Protein AF-A0A667XYR1-F1 (afdb_monomer)

InterPro domains:
  IPR001372 Dynein light chain, type 1/2 [PF01221] (11-86)
  IPR001372 Dynein light chain, type 1/2 [PTHR11886] (8-86)
  IPR001372 Dynein light chain, type 1/2 [SM01375] (1-86)
  IPR019763 Dynein light chain, type 1/2, conserved site [PS01239] (53-67)
  IPR037177 Dynein light chain superfamily [G3DSA:3.30.740.10] (7-87)
  IPR037177 Dynein light chain superfamily [SSF54648] (9-87)

Radius of gyration: 12.77 Å; Cα contacts (8 Å, |Δi|>4): 106; chains: 1; bounding box: 29×37×26 Å

Secondary structure (DSSP, 8-state):
----------S-HHHHHHHHHHHHHHHHH-SSHHHHHHHHHHHHHHHH-S-EEEEEESS------S--SSEEEEEETTEEEEEEE--

Structure (mmCIF, N/CA/C/O backbone):
data_AF-A0A667XYR1-F1
#
_entry.id   AF-A0A667XYR1-F1
#
loop_
_atom_site.group_PDB
_atom_site.id
_atom_site.type_symbol
_atom_site.label_atom_id
_atom_site.label_alt_id
_atom_site.label_comp_id
_atom_site.label_asym_id
_atom_site.label_entity_id
_atom_site.label_seq_id
_atom_site.pdbx_PDB_ins_code
_atom_site.Cartn_x
_atom_site.Cartn_y
_atom_site.Cartn_z
_atom_site.occupancy
_atom_site.B_iso_or_equiv
_atom_site.auth_seq_id
_atom_site.auth_comp_id
_atom_site.auth_asym_id
_atom_site.auth_atom_id
_atom_site.pdbx_PDB_model_num
ATOM 1 N N . MET A 1 1 ? -14.022 -26.475 -7.391 1.00 34.94 1 MET A N 1
ATOM 2 C CA . MET A 1 1 ? -12.749 -26.717 -6.683 1.00 34.94 1 MET A CA 1
ATOM 3 C C . MET A 1 1 ? -11.864 -25.526 -6.974 1.00 34.94 1 MET A C 1
ATOM 5 O O . MET A 1 1 ? -11.357 -25.416 -8.080 1.00 34.94 1 MET A O 1
ATOM 9 N N . LEU A 1 2 ? -11.833 -24.563 -6.054 1.00 39.72 2 LEU A N 1
ATOM 10 C CA . LEU A 1 2 ? -10.985 -23.383 -6.188 1.00 39.72 2 LEU A CA 1
ATOM 11 C C . LEU A 1 2 ? -9.553 -23.848 -5.920 1.00 39.72 2 LEU A C 1
ATOM 13 O O . LEU A 1 2 ?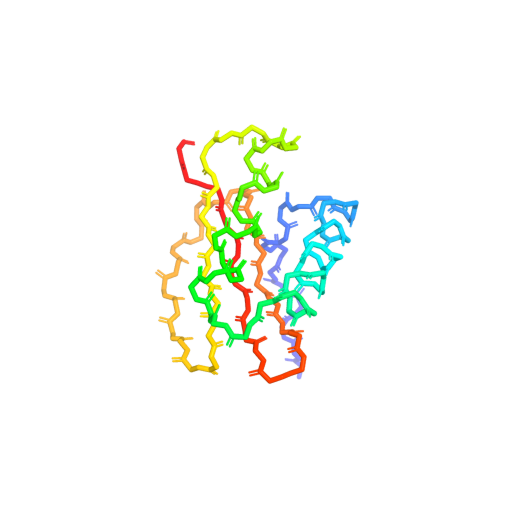 -9.295 -24.480 -4.899 1.00 39.72 2 LEU A O 1
ATOM 17 N N . THR A 1 3 ? -8.680 -23.654 -6.902 1.00 39.91 3 THR A N 1
ATOM 18 C CA . THR A 1 3 ? -7.284 -24.096 -6.897 1.00 39.91 3 THR A CA 1
ATOM 19 C C . THR A 1 3 ? -6.554 -23.493 -5.705 1.00 39.91 3 THR A C 1
ATOM 21 O O . THR A 1 3 ? -6.276 -22.296 -5.682 1.00 39.91 3 THR A O 1
ATOM 24 N N . ASN A 1 4 ? -6.254 -24.346 -4.733 1.00 45.00 4 ASN A N 1
ATOM 25 C CA . ASN A 1 4 ? -5.587 -24.037 -3.473 1.00 45.00 4 ASN A CA 1
ATOM 26 C C . ASN A 1 4 ? -4.048 -24.020 -3.623 1.00 45.00 4 ASN A C 1
ATOM 28 O O . ASN A 1 4 ? -3.331 -24.313 -2.675 1.00 45.00 4 ASN A O 1
ATOM 32 N N . ASP A 1 5 ? -3.527 -23.692 -4.810 1.00 43.62 5 ASP A N 1
ATOM 33 C CA . ASP A 1 5 ? -2.137 -23.979 -5.201 1.00 43.62 5 ASP A CA 1
ATOM 34 C C . ASP A 1 5 ? -1.391 -22.760 -5.747 1.00 43.62 5 ASP A C 1
ATOM 36 O O . ASP A 1 5 ? -0.766 -22.812 -6.804 1.00 43.62 5 ASP A O 1
ATOM 40 N N . ARG A 1 6 ? -1.416 -21.643 -5.017 1.00 48.41 6 ARG A N 1
ATOM 41 C CA . ARG A 1 6 ? -0.379 -20.618 -5.189 1.00 48.41 6 ARG A CA 1
ATOM 42 C C . ARG A 1 6 ? -0.057 -19.931 -3.861 1.00 48.41 6 ARG A C 1
ATOM 44 O O . ARG A 1 6 ? -0.735 -18.976 -3.485 1.00 48.41 6 ARG A O 1
ATOM 51 N N . PRO A 1 7 ? 0.977 -20.389 -3.133 1.00 50.12 7 PRO A N 1
ATOM 52 C CA . PRO A 1 7 ? 1.543 -19.645 -2.019 1.00 50.12 7 PRO A CA 1
ATOM 53 C C . PRO A 1 7 ? 2.433 -18.522 -2.576 1.00 50.12 7 PRO A C 1
ATOM 55 O O . PRO A 1 7 ? 3.623 -18.465 -2.293 1.00 50.12 7 PRO A O 1
ATOM 58 N N . ASP A 1 8 ? 1.879 -17.617 -3.388 1.00 48.31 8 ASP A N 1
ATOM 59 C CA . ASP A 1 8 ? 2.607 -16.411 -3.822 1.00 48.31 8 ASP A CA 1
ATOM 60 C C . ASP A 1 8 ? 2.695 -15.361 -2.700 1.00 48.31 8 ASP A C 1
ATOM 62 O O . ASP A 1 8 ? 3.196 -14.256 -2.899 1.00 48.31 8 ASP A O 1
ATOM 66 N N . VAL A 1 9 ? 2.231 -15.694 -1.492 1.00 53.38 9 VAL A N 1
ATOM 67 C CA . VAL A 1 9 ? 2.338 -14.838 -0.314 1.00 53.38 9 VAL A CA 1
ATOM 68 C C . VAL A 1 9 ? 3.679 -15.107 0.358 1.00 53.38 9 VAL A C 1
ATOM 70 O O . VAL A 1 9 ? 3.784 -15.780 1.376 1.00 53.38 9 VAL A O 1
ATOM 73 N N . CYS A 1 10 ? 4.745 -14.585 -0.239 1.00 62.66 10 CYS A N 1
ATOM 74 C CA . CYS A 1 10 ? 6.089 -14.652 0.338 1.00 62.66 10 CYS A CA 1
ATOM 75 C C . CYS A 1 10 ? 6.279 -13.692 1.543 1.00 62.66 10 CYS A C 1
ATOM 77 O O . CYS A 1 10 ? 7.396 -13.512 2.023 1.00 62.66 10 CYS A O 1
ATOM 79 N N . MET A 1 11 ? 5.198 -13.065 2.030 1.00 72.88 11 MET A N 1
ATOM 80 C CA . MET A 1 11 ? 5.183 -12.154 3.177 1.00 72.88 11 MET A CA 1
ATOM 81 C C . MET A 1 11 ? 4.752 -12.856 4.464 1.00 72.88 11 MET A C 1
ATOM 83 O O . MET A 1 11 ? 3.767 -13.593 4.459 1.00 72.88 11 MET A O 1
ATOM 87 N N . SER A 1 12 ? 5.430 -12.569 5.580 1.00 83.62 12 SER A N 1
ATOM 88 C CA . SER A 1 12 ? 4.984 -13.010 6.908 1.00 83.62 12 SER A CA 1
ATOM 89 C C . SER A 1 12 ? 3.608 -12.430 7.249 1.00 83.62 12 SER A C 1
ATOM 91 O O . SER A 1 12 ? 3.255 -11.350 6.777 1.00 83.62 12 SER A O 1
ATOM 93 N N . GLU A 1 13 ? 2.839 -13.121 8.094 1.00 84.88 13 GLU A N 1
ATOM 94 C CA . GLU A 1 13 ? 1.524 -12.643 8.556 1.00 84.88 13 GLU A CA 1
ATOM 95 C C . GLU A 1 13 ? 1.608 -11.245 9.186 1.00 84.88 13 GLU A C 1
ATOM 97 O O . GLU A 1 13 ? 0.760 -10.399 8.924 1.00 84.88 13 GLU A O 1
ATOM 102 N N . GLU A 1 14 ? 2.682 -10.967 9.933 1.00 88.38 14 GLU A N 1
ATOM 103 C CA . GLU A 1 14 ? 2.965 -9.641 10.496 1.00 88.38 14 GLU A CA 1
ATOM 104 C C . GLU A 1 14 ? 3.062 -8.566 9.403 1.00 88.38 14 GLU A C 1
ATOM 106 O O . GLU A 1 14 ? 2.407 -7.532 9.481 1.00 88.38 14 GLU A O 1
ATOM 111 N N . MET A 1 15 ? 3.810 -8.836 8.330 1.00 89.12 15 MET A N 1
ATOM 112 C CA . MET A 1 15 ? 3.983 -7.891 7.226 1.00 89.12 15 MET A CA 1
ATOM 113 C C . MET A 1 15 ? 2.696 -7.693 6.418 1.00 89.12 15 MET A C 1
ATOM 115 O O . MET A 1 15 ? 2.432 -6.595 5.925 1.00 89.12 15 MET A O 1
ATOM 119 N N . GLN A 1 16 ? 1.878 -8.739 6.291 1.00 88.19 16 GLN A N 1
ATOM 120 C CA . GLN A 1 16 ? 0.558 -8.630 5.672 1.00 88.19 16 GLN A CA 1
ATOM 121 C C . GLN A 1 16 ? -0.372 -7.749 6.513 1.00 88.19 16 GLN A C 1
ATOM 123 O O . GLN A 1 16 ? -1.039 -6.869 5.968 1.00 88.19 16 GLN A O 1
ATOM 128 N N . GLN A 1 17 ? -0.378 -7.942 7.833 1.00 91.19 17 GLN A N 1
ATOM 129 C CA . GLN A 1 17 ? -1.165 -7.133 8.760 1.00 91.19 17 GLN A CA 1
ATOM 130 C C . GLN A 1 17 ? -0.730 -5.663 8.709 1.00 91.19 17 GLN A C 1
ATOM 132 O O . GLN A 1 17 ? -1.568 -4.774 8.556 1.00 91.19 17 GLN A O 1
ATOM 137 N N . ASP A 1 18 ? 0.579 -5.409 8.706 1.00 92.75 18 ASP A N 1
ATOM 138 C CA . ASP A 1 18 ? 1.140 -4.068 8.538 1.00 92.75 18 ASP A CA 1
ATOM 139 C C . ASP A 1 18 ? 0.717 -3.409 7.213 1.00 92.75 18 ASP A C 1
ATOM 141 O O . ASP A 1 18 ? 0.446 -2.206 7.172 1.00 92.75 18 ASP A O 1
ATOM 145 N N . ALA A 1 19 ? 0.618 -4.180 6.123 1.00 91.94 19 ALA A N 1
ATOM 146 C CA . ALA A 1 19 ? 0.158 -3.672 4.828 1.00 91.94 19 ALA A CA 1
ATOM 147 C C . ALA A 1 19 ? -1.306 -3.224 4.885 1.00 91.94 19 ALA A C 1
ATOM 149 O O . ALA A 1 19 ? -1.644 -2.146 4.388 1.00 91.94 19 ALA A O 1
ATOM 150 N N . VAL A 1 20 ? -2.163 -4.026 5.520 1.00 92.44 20 VAL A N 1
ATOM 151 C CA . VAL A 1 20 ? -3.590 -3.730 5.696 1.00 92.44 20 VAL A CA 1
ATOM 152 C C . VAL A 1 20 ? -3.795 -2.513 6.598 1.00 92.44 20 VAL A C 1
ATOM 154 O O . VAL A 1 20 ? -4.571 -1.618 6.255 1.00 92.44 20 VAL A O 1
ATOM 157 N N . GLU A 1 21 ? -3.081 -2.431 7.720 1.00 94.19 21 GLU A N 1
ATOM 158 C CA . GLU A 1 21 ? -3.171 -1.296 8.644 1.00 94.19 21 GLU A CA 1
ATOM 159 C C . GLU A 1 21 ? -2.684 -0.001 8.000 1.00 94.19 21 GLU A C 1
ATOM 161 O O . GLU A 1 21 ? -3.365 1.024 8.068 1.00 94.19 21 GLU A O 1
ATOM 166 N N . CYS A 1 22 ? -1.541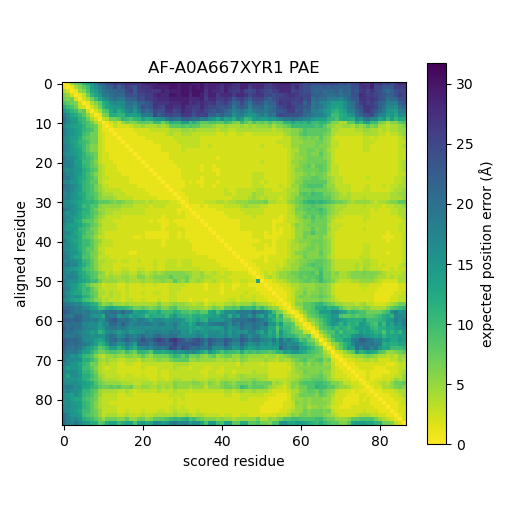 -0.051 7.312 1.00 95.00 22 CYS A N 1
ATOM 167 C CA . CYS A 1 22 ? -0.993 1.105 6.616 1.00 95.00 22 CYS A CA 1
ATOM 168 C C . CYS A 1 22 ? -1.943 1.597 5.517 1.00 95.00 22 CYS A C 1
ATOM 170 O O . CYS A 1 22 ? -2.193 2.798 5.395 1.00 95.00 22 CYS A O 1
ATOM 172 N N . ALA A 1 23 ? -2.525 0.674 4.749 1.00 94.12 23 ALA A N 1
ATOM 173 C CA . ALA A 1 23 ? -3.497 1.001 3.718 1.00 94.12 23 ALA A CA 1
ATOM 174 C C . ALA A 1 23 ? -4.802 1.579 4.285 1.00 94.12 23 ALA A C 1
ATOM 176 O O . ALA A 1 23 ? -5.348 2.522 3.713 1.00 94.12 23 ALA A O 1
ATOM 177 N N . THR A 1 24 ? -5.269 1.068 5.425 1.00 94.31 24 THR A N 1
ATOM 178 C CA . THR A 1 24 ? -6.455 1.592 6.118 1.00 94.31 24 THR A CA 1
ATOM 179 C C . THR A 1 24 ? -6.221 3.035 6.562 1.00 94.31 24 THR A C 1
ATOM 181 O O . THR A 1 24 ? -6.995 3.920 6.204 1.00 94.31 24 THR A O 1
ATOM 184 N N . GLN A 1 25 ? -5.092 3.309 7.223 1.00 95.00 25 GLN A N 1
ATOM 185 C CA . GLN A 1 25 ? -4.714 4.669 7.631 1.00 95.00 25 GLN A CA 1
ATOM 186 C C . GLN A 1 25 ? -4.564 5.615 6.429 1.00 95.00 25 GLN A C 1
ATOM 188 O O . GLN A 1 25 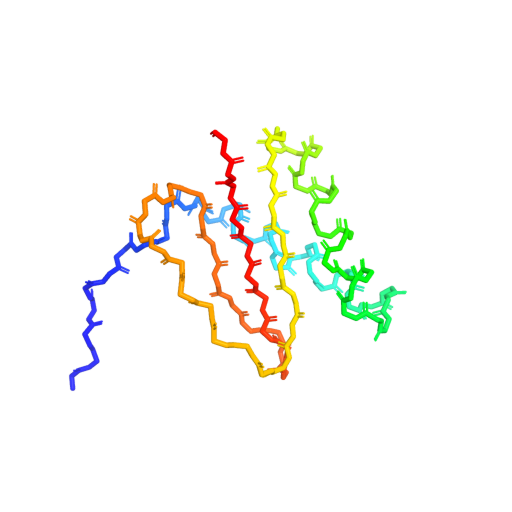? -4.936 6.789 6.490 1.00 95.00 25 GLN A O 1
ATOM 193 N N . ALA A 1 26 ? -4.016 5.116 5.319 1.00 94.88 26 ALA A N 1
ATOM 194 C CA . ALA A 1 26 ? -3.865 5.888 4.093 1.00 94.88 26 ALA A CA 1
ATOM 195 C C . ALA A 1 26 ? -5.224 6.281 3.494 1.00 94.88 26 ALA A C 1
ATOM 197 O O . ALA A 1 26 ? -5.401 7.433 3.101 1.00 94.88 26 ALA A O 1
ATOM 198 N N . LEU A 1 27 ? -6.180 5.347 3.459 1.00 91.81 27 LEU A N 1
ATOM 199 C CA . LEU A 1 27 ? -7.540 5.573 2.960 1.00 91.81 27 LEU A CA 1
ATOM 200 C C . LEU A 1 27 ? -8.345 6.537 3.843 1.00 91.81 27 LEU A C 1
ATOM 202 O O . LEU A 1 27 ? -9.172 7.281 3.328 1.00 91.81 27 LEU A O 1
ATOM 206 N N . GLU A 1 28 ? -8.097 6.558 5.154 1.00 93.12 28 GLU A N 1
ATOM 207 C CA . GLU A 1 28 ? -8.727 7.520 6.068 1.00 93.12 28 GLU A CA 1
ATOM 208 C C . GLU A 1 28 ? -8.164 8.939 5.904 1.00 93.12 28 GLU A C 1
ATOM 210 O O . GLU A 1 28 ? -8.874 9.929 6.092 1.00 93.12 28 GLU A O 1
ATOM 215 N N . LYS A 1 29 ? -6.878 9.052 5.552 1.00 93.94 29 LYS A N 1
ATOM 216 C CA . LYS A 1 29 ? -6.167 10.334 5.468 1.00 93.94 29 LYS A CA 1
ATOM 217 C C . LYS A 1 29 ? -6.215 10.977 4.082 1.00 93.94 29 LYS A C 1
ATOM 219 O O . LYS A 1 29 ? -6.150 12.203 3.981 1.00 93.94 29 LYS A O 1
ATOM 224 N N . TYR A 1 30 ? -6.295 10.176 3.023 1.00 93.19 30 TYR A N 1
ATOM 225 C CA . TYR A 1 30 ? -6.201 10.637 1.641 1.00 93.19 30 TYR A CA 1
ATOM 226 C C . TYR A 1 30 ? -7.349 10.086 0.795 1.00 93.19 30 TYR A C 1
ATOM 228 O O . TYR A 1 30 ? -7.679 8.910 0.858 1.00 93.19 30 TYR A O 1
ATOM 236 N N . ASN A 1 31 ? -7.905 10.935 -0.071 1.00 88.56 31 ASN A N 1
ATOM 237 C CA . ASN A 1 31 ? -8.958 10.549 -1.020 1.00 88.56 31 ASN A CA 1
ATOM 238 C C . ASN A 1 31 ? -8.427 10.308 -2.445 1.00 88.56 31 ASN A C 1
ATOM 240 O O . ASN A 1 31 ? -9.172 9.877 -3.324 1.00 88.56 31 ASN A O 1
ATOM 244 N N . ILE A 1 32 ? -7.151 10.621 -2.692 1.00 91.44 32 ILE A N 1
ATOM 245 C CA . ILE A 1 32 ? -6.502 10.496 -3.999 1.00 91.44 32 ILE A CA 1
ATOM 246 C C . ILE A 1 32 ? -5.674 9.208 -4.006 1.00 91.44 32 ILE A C 1
ATOM 248 O O . ILE A 1 32 ? -4.749 9.063 -3.212 1.00 91.44 32 ILE A O 1
ATOM 252 N N . GLU A 1 33 ? -5.966 8.295 -4.938 1.00 90.38 33 GLU A N 1
ATOM 253 C CA . GLU A 1 33 ? -5.306 6.979 -5.068 1.00 90.38 33 GLU A CA 1
ATOM 254 C C . GLU A 1 33 ? -3.775 7.086 -5.110 1.00 90.38 33 GLU A C 1
ATOM 256 O O . GLU A 1 33 ? -3.067 6.320 -4.457 1.00 90.38 33 GLU A O 1
ATOM 261 N N . LYS A 1 34 ? -3.256 8.096 -5.815 1.00 91.25 34 LYS A N 1
ATOM 262 C CA . LYS A 1 34 ? -1.820 8.390 -5.888 1.00 91.25 34 LYS A CA 1
ATOM 263 C C . LYS A 1 34 ? -1.208 8.712 -4.519 1.00 91.25 34 LYS A C 1
ATOM 265 O O . LYS A 1 34 ? -0.101 8.260 -4.236 1.00 91.25 34 LYS A O 1
ATOM 270 N N . ASP A 1 35 ? -1.909 9.476 -3.686 1.00 93.88 35 ASP A N 1
ATOM 271 C CA . ASP A 1 35 ? -1.414 9.880 -2.366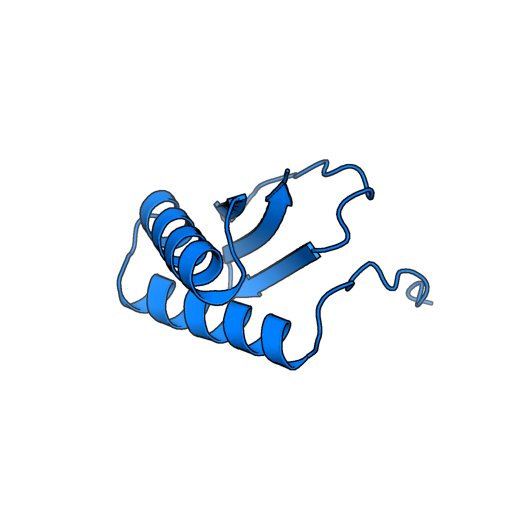 1.00 93.88 35 ASP A CA 1
ATOM 272 C C . ASP A 1 35 ? -1.464 8.706 -1.384 1.00 93.88 35 ASP A C 1
ATOM 274 O O . ASP A 1 35 ? -0.521 8.500 -0.619 1.00 93.88 35 ASP A O 1
ATOM 278 N N . ILE A 1 36 ? -2.510 7.878 -1.481 1.00 94.31 36 ILE A N 1
ATOM 279 C CA . ILE A 1 36 ? -2.637 6.616 -0.738 1.00 94.31 36 ILE A CA 1
ATOM 280 C C . ILE A 1 36 ? -1.453 5.698 -1.077 1.00 94.31 36 ILE A C 1
ATOM 282 O O . ILE A 1 36 ? -0.742 5.238 -0.184 1.00 94.31 36 ILE A O 1
ATOM 286 N N . ALA A 1 37 ? -1.187 5.483 -2.369 1.00 93.75 37 ALA A N 1
ATOM 287 C CA . ALA A 1 37 ? -0.079 4.649 -2.828 1.00 93.75 37 ALA A CA 1
ATOM 288 C C . ALA A 1 37 ? 1.284 5.183 -2.351 1.00 93.75 37 ALA A C 1
ATOM 290 O O . ALA A 1 37 ? 2.123 4.420 -1.867 1.00 93.75 37 ALA A O 1
ATOM 291 N N . ALA A 1 38 ? 1.501 6.499 -2.447 1.00 95.00 38 ALA A N 1
ATOM 292 C CA . ALA A 1 38 ? 2.733 7.140 -1.995 1.00 95.00 38 ALA A CA 1
ATOM 293 C C . ALA A 1 38 ? 2.939 7.010 -0.478 1.00 95.00 38 ALA A C 1
ATOM 295 O O . ALA A 1 38 ? 4.070 6.803 -0.033 1.00 95.00 38 ALA A O 1
ATOM 296 N N . PHE A 1 39 ? 1.864 7.098 0.310 1.00 95.94 39 PHE A N 1
ATOM 297 C CA . PHE A 1 39 ? 1.918 6.912 1.757 1.00 95.94 39 PHE A CA 1
ATOM 298 C C . PHE A 1 39 ? 2.314 5.481 2.128 1.00 95.94 39 PHE A C 1
ATOM 300 O O . PHE A 1 39 ? 3.296 5.298 2.847 1.00 95.94 39 PHE A O 1
ATOM 307 N N . ILE A 1 40 ? 1.621 4.478 1.574 1.00 95.00 40 ILE A N 1
ATOM 308 C CA . ILE A 1 40 ? 1.907 3.059 1.841 1.00 95.00 40 ILE A CA 1
ATOM 309 C C . ILE A 1 40 ? 3.352 2.728 1.462 1.00 95.00 40 ILE A C 1
ATOM 311 O O . ILE A 1 40 ? 4.092 2.150 2.256 1.00 95.00 40 ILE A O 1
ATOM 315 N N . LYS A 1 41 ? 3.785 3.164 0.271 1.00 94.44 41 LYS A N 1
ATOM 316 C CA . LYS A 1 41 ? 5.167 2.999 -0.192 1.00 94.44 41 LYS A CA 1
ATOM 317 C C . LYS A 1 41 ? 6.170 3.567 0.815 1.00 94.44 41 LYS A C 1
ATOM 319 O O . LYS A 1 41 ? 7.140 2.896 1.150 1.00 94.44 41 LYS A O 1
ATOM 324 N N . LYS A 1 42 ? 5.957 4.803 1.274 1.00 95.31 42 LYS A N 1
ATOM 325 C CA . LYS A 1 42 ? 6.884 5.510 2.168 1.00 95.31 42 LYS A CA 1
ATOM 326 C C . LYS A 1 42 ? 7.025 4.813 3.521 1.00 95.31 42 LYS A C 1
ATOM 328 O O . LYS A 1 42 ? 8.140 4.705 4.028 1.00 95.31 42 LYS A O 1
ATOM 333 N N . GLU A 1 43 ? 5.922 4.344 4.096 1.00 95.25 43 GLU A N 1
ATOM 334 C CA . GLU A 1 43 ? 5.951 3.615 5.367 1.00 95.25 43 GLU A CA 1
ATOM 335 C C . GLU A 1 43 ? 6.649 2.255 5.213 1.00 95.25 43 GLU A C 1
ATOM 337 O O . GLU A 1 43 ? 7.492 1.898 6.038 1.00 95.25 43 GLU A O 1
ATOM 342 N N . PHE A 1 44 ? 6.402 1.544 4.109 1.00 93.88 44 PHE A N 1
ATOM 343 C CA . PHE A 1 44 ? 7.072 0.272 3.823 1.00 93.88 44 PHE A CA 1
ATOM 344 C C . PHE A 1 44 ? 8.567 0.425 3.520 1.00 93.88 44 PHE A C 1
ATOM 346 O O . PHE A 1 44 ? 9.368 -0.359 4.026 1.00 93.88 44 PHE A O 1
ATOM 353 N N . ASP A 1 45 ? 8.976 1.458 2.778 1.00 93.44 45 ASP A N 1
ATOM 354 C CA . ASP A 1 45 ? 10.394 1.791 2.579 1.00 93.44 45 ASP A CA 1
ATOM 355 C C . ASP A 1 45 ? 11.108 2.040 3.911 1.00 93.44 45 ASP A C 1
ATOM 357 O O . ASP A 1 45 ? 12.248 1.613 4.095 1.00 93.44 45 ASP A O 1
ATOM 361 N N . LYS A 1 46 ? 10.432 2.715 4.849 1.00 94.06 46 LYS A N 1
ATOM 362 C CA . LYS A 1 46 ? 10.970 3.022 6.175 1.00 94.06 46 LYS A CA 1
ATOM 363 C C . LYS A 1 46 ? 11.064 1.780 7.066 1.00 94.06 46 LYS A C 1
ATOM 365 O O . LYS A 1 46 ? 12.026 1.668 7.820 1.00 94.06 46 LYS A O 1
ATOM 370 N N . LYS A 1 47 ? 10.078 0.877 7.005 1.00 92.88 47 LYS A N 1
ATOM 371 C CA . LYS A 1 47 ? 9.987 -0.301 7.886 1.00 92.88 47 LYS A CA 1
ATOM 372 C C . LYS A 1 47 ? 10.762 -1.519 7.367 1.00 92.88 47 LYS A C 1
ATOM 374 O O . LYS A 1 47 ? 11.367 -2.227 8.164 1.00 92.88 47 LYS A O 1
ATOM 379 N N . TYR A 1 48 ? 10.784 -1.751 6.052 1.00 90.06 48 TYR A N 1
ATOM 380 C CA . TYR A 1 48 ? 11.298 -2.990 5.436 1.00 90.06 48 TYR A CA 1
ATOM 381 C C . TYR A 1 48 ? 12.392 -2.772 4.387 1.00 90.06 48 TYR A C 1
ATOM 383 O O . TYR A 1 48 ? 12.646 -3.642 3.541 1.00 90.06 48 TYR A O 1
ATOM 391 N N . ASN A 1 49 ? 13.045 -1.614 4.453 1.00 88.38 49 ASN A N 1
ATOM 392 C CA . ASN A 1 49 ? 14.078 -1.133 3.544 1.00 88.38 49 ASN A CA 1
ATOM 393 C C . ASN A 1 49 ? 13.578 -0.914 2.101 1.00 88.38 49 ASN A C 1
ATOM 395 O O . ASN A 1 49 ? 12.863 -1.760 1.551 1.00 88.38 49 ASN A O 1
ATOM 399 N N . PRO A 1 50 ? 14.014 0.166 1.434 1.00 90.38 50 PRO A N 1
ATOM 400 C CA . PRO A 1 50 ? 13.653 0.434 0.046 1.00 90.38 50 PRO A CA 1
ATOM 401 C C . PRO A 1 50 ? 14.188 -0.643 -0.929 1.00 90.38 50 PRO A C 1
ATOM 403 O O . PRO A 1 50 ? 15.082 -1.414 -0.583 1.00 90.38 50 PRO A O 1
ATOM 406 N N . THR A 1 51 ? 13.663 -0.770 -2.153 1.00 90.50 51 THR A N 1
ATOM 407 C CA . THR A 1 51 ? 12.624 0.080 -2.769 1.00 90.50 51 THR A CA 1
ATOM 408 C C . THR A 1 51 ? 11.302 -0.670 -2.938 1.00 90.50 51 THR A C 1
ATOM 410 O O . THR A 1 51 ? 11.201 -1.644 -3.683 1.00 90.50 51 THR A O 1
ATOM 413 N N . TRP A 1 52 ? 10.265 -0.186 -2.261 1.00 92.50 52 TRP A N 1
ATOM 414 C CA . TRP A 1 52 ? 8.889 -0.645 -2.411 1.00 92.50 52 TRP A CA 1
ATOM 415 C C . TRP A 1 52 ? 8.156 0.130 -3.493 1.00 92.50 52 TRP A C 1
ATOM 417 O O . TRP A 1 52 ? 8.457 1.294 -3.771 1.00 92.50 52 TRP A O 1
ATOM 427 N N . HIS A 1 53 ? 7.152 -0.513 -4.071 1.00 91.00 53 HIS A N 1
ATOM 428 C CA . HIS A 1 53 ? 6.246 0.040 -5.060 1.00 91.00 53 HIS A CA 1
ATOM 429 C C . HIS A 1 53 ? 4.817 -0.306 -4.657 1.00 91.00 53 HIS A C 1
ATOM 431 O O . HIS A 1 53 ? 4.520 -1.450 -4.323 1.00 91.00 53 HIS A O 1
ATOM 437 N N . CYS A 1 54 ? 3.936 0.690 -4.690 1.00 92.62 54 CYS A N 1
ATOM 438 C CA . CYS A 1 54 ? 2.527 0.527 -4.363 1.00 92.62 54 CYS A CA 1
ATOM 439 C C . CYS A 1 54 ? 1.671 1.076 -5.506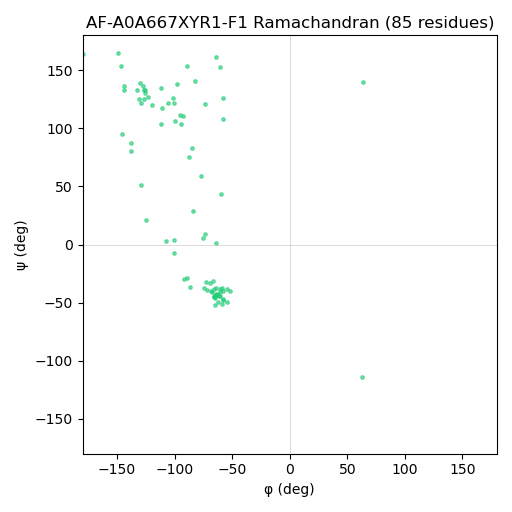 1.00 92.62 54 CYS A C 1
ATOM 441 O O . CYS A 1 54 ? 1.968 2.147 -6.043 1.00 92.62 54 CYS A O 1
ATOM 443 N N . ILE A 1 55 ? 0.625 0.341 -5.872 1.00 90.75 55 ILE A N 1
ATOM 444 C CA . IL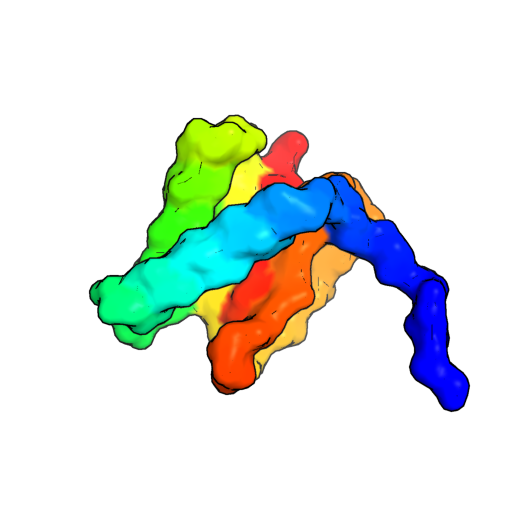E A 1 55 ? -0.394 0.733 -6.844 1.00 90.75 55 ILE A CA 1
ATOM 445 C C . ILE A 1 55 ? -1.752 0.591 -6.165 1.00 90.75 55 ILE A C 1
ATOM 447 O O . ILE A 1 55 ? -2.057 -0.438 -5.568 1.00 90.75 55 ILE A 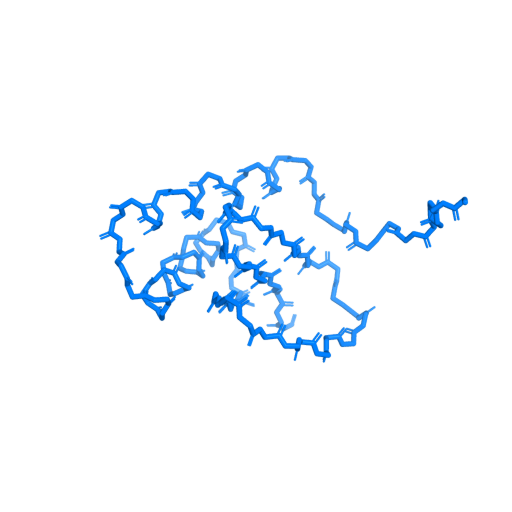O 1
ATOM 451 N N . VAL A 1 56 ? -2.563 1.640 -6.265 1.00 91.38 56 VAL A N 1
ATOM 452 C CA . VAL A 1 56 ? -3.909 1.708 -5.696 1.00 91.38 56 VAL A CA 1
ATOM 453 C C . VAL A 1 56 ? -4.863 2.086 -6.819 1.00 91.38 56 VAL A C 1
ATOM 455 O O . VAL A 1 56 ? -4.576 3.012 -7.577 1.00 91.38 56 VAL A O 1
ATOM 458 N N . GLY A 1 57 ? -5.983 1.378 -6.942 1.00 87.25 57 GLY A N 1
ATOM 459 C CA . GLY A 1 57 ? -6.986 1.685 -7.957 1.00 87.25 57 GLY A CA 1
ATOM 460 C C . GLY A 1 57 ? -8.187 0.751 -7.920 1.00 87.25 57 GLY A C 1
ATOM 461 O O . GLY A 1 57 ? -8.142 -0.317 -7.321 1.00 87.25 57 GLY A O 1
ATOM 462 N N . ARG A 1 58 ? -9.285 1.144 -8.568 1.00 79.44 58 ARG A N 1
ATOM 463 C CA . ARG A 1 58 ? -10.519 0.330 -8.610 1.00 79.44 58 ARG A CA 1
ATOM 464 C C . ARG A 1 58 ? -10.566 -0.655 -9.780 1.00 79.44 58 ARG A C 1
ATOM 466 O O . ARG A 1 58 ? -11.155 -1.717 -9.644 1.00 79.44 58 ARG A O 1
ATOM 473 N N . ASN A 1 59 ? -9.906 -0.326 -10.894 1.00 65.00 59 ASN A N 1
ATOM 474 C CA . ASN A 1 59 ? -9.856 -1.134 -12.118 1.00 65.00 59 ASN A CA 1
ATOM 475 C C . ASN A 1 59 ? -8.432 -1.145 -12.697 1.00 65.00 59 ASN A C 1
ATOM 477 O O . ASN A 1 59 ? -8.141 -0.405 -13.637 1.00 65.00 59 ASN A O 1
ATOM 481 N N . PHE A 1 60 ? -7.540 -1.979 -12.163 1.00 64.00 60 PHE A N 1
ATOM 482 C CA . PHE A 1 60 ? -6.244 -2.219 -12.798 1.00 64.00 60 PHE A CA 1
ATOM 483 C C . PHE A 1 60 ? -6.004 -3.712 -13.017 1.00 64.00 60 PHE A C 1
ATOM 485 O O . PHE A 1 60 ? -6.218 -4.532 -12.130 1.00 64.00 60 PHE A O 1
ATOM 492 N N . GLY A 1 61 ? -5.559 -4.058 -14.225 1.00 51.41 61 GLY A N 1
ATOM 493 C CA . GLY A 1 61 ? -4.955 -5.352 -14.510 1.00 51.41 61 GLY A CA 1
ATOM 494 C C . GLY A 1 61 ? -3.447 -5.203 -14.394 1.00 51.41 61 GLY A C 1
ATOM 495 O O . GLY A 1 61 ? -2.825 -4.613 -15.274 1.00 51.41 61 GLY A O 1
ATOM 496 N N . SER A 1 62 ? -2.852 -5.687 -13.306 1.00 54.41 62 SER A N 1
ATOM 497 C CA . SER A 1 62 ? -1.396 -5.717 -13.169 1.00 54.41 62 SER A CA 1
ATOM 498 C C . SER A 1 62 ? -0.871 -7.081 -13.602 1.00 54.41 62 SER A C 1
ATOM 500 O O . SER A 1 62 ? -1.099 -8.079 -12.921 1.00 54.41 62 SER A O 1
ATOM 502 N N . TYR A 1 63 ? -0.146 -7.131 -14.718 1.00 47.69 63 TYR A N 1
ATOM 503 C CA . TYR A 1 63 ? 0.649 -8.302 -15.072 1.00 47.69 63 TYR A CA 1
ATOM 504 C C . TYR A 1 63 ? 2.002 -8.189 -14.365 1.00 47.69 63 TYR A C 1
ATOM 506 O O . TYR A 1 63 ? 2.964 -7.667 -14.925 1.00 47.69 63 TYR A O 1
ATOM 514 N N . VAL A 1 64 ? 2.054 -8.592 -13.094 1.00 54.16 64 VAL A N 1
ATOM 515 C CA . VAL A 1 64 ? 3.320 -8.703 -12.360 1.00 54.16 64 VAL A CA 1
ATOM 516 C C . VAL A 1 64 ? 3.813 -10.133 -12.522 1.00 54.16 64 VAL A C 1
ATOM 518 O O . VAL A 1 64 ? 3.201 -11.077 -12.029 1.00 54.16 64 VAL A O 1
ATOM 521 N N . THR A 1 65 ? 4.895 -10.304 -13.276 1.00 51.78 65 THR A N 1
ATOM 522 C CA . THR A 1 65 ? 5.605 -11.579 -13.403 1.00 51.78 65 THR A CA 1
ATOM 523 C C . THR A 1 65 ? 6.060 -12.050 -12.019 1.00 51.78 65 THR A C 1
ATOM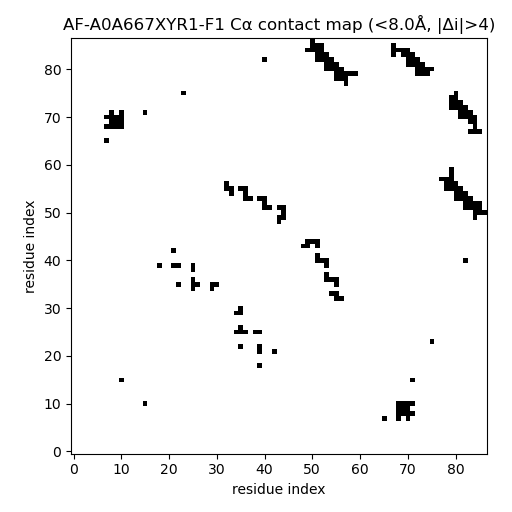 525 O O . THR A 1 65 ? 6.704 -11.295 -11.296 1.00 51.78 65 THR A O 1
ATOM 528 N N . HIS A 1 66 ? 5.687 -13.285 -11.667 1.00 50.00 66 HIS A N 1
ATOM 529 C CA . HIS A 1 66 ? 5.841 -13.994 -10.383 1.00 50.00 66 HIS A CA 1
ATOM 530 C C . HIS A 1 66 ? 7.299 -14.185 -9.883 1.00 50.00 66 HIS A C 1
ATOM 532 O O . HIS A 1 66 ? 7.664 -15.260 -9.417 1.00 50.00 66 HIS A O 1
ATOM 538 N N . GLU A 1 67 ? 8.170 -13.182 -9.965 1.00 51.16 67 GLU A N 1
ATOM 539 C CA . GLU A 1 67 ? 9.565 -13.292 -9.499 1.00 51.16 67 GLU A CA 1
ATOM 540 C C . GLU A 1 67 ? 9.846 -12.509 -8.210 1.00 51.16 67 GLU A C 1
ATOM 542 O O . GLU A 1 67 ? 10.971 -12.491 -7.712 1.00 51.16 67 GLU A O 1
ATOM 547 N N . THR A 1 68 ? 8.830 -11.883 -7.614 1.00 56.66 68 THR A N 1
ATOM 548 C CA . THR A 1 68 ? 9.018 -11.016 -6.451 1.00 56.66 68 THR A CA 1
ATOM 549 C C . THR A 1 68 ? 8.674 -11.728 -5.140 1.00 56.66 68 THR A C 1
ATOM 551 O O . THR A 1 68 ? 7.508 -11.875 -4.793 1.00 56.66 68 THR A O 1
ATOM 554 N N . LYS A 1 69 ? 9.685 -12.101 -4.338 1.00 68.00 69 LYS A N 1
ATOM 555 C CA . LYS A 1 69 ? 9.515 -12.684 -2.982 1.00 68.00 69 LYS A CA 1
ATOM 556 C C . LYS A 1 69 ? 8.858 -11.748 -1.950 1.00 68.00 69 LYS A C 1
ATOM 558 O O . LYS A 1 69 ? 8.745 -12.097 -0.787 1.00 68.00 69 LYS A O 1
ATOM 563 N N . HIS A 1 70 ? 8.480 -10.536 -2.325 1.00 77.38 70 HIS A N 1
ATOM 564 C CA . HIS A 1 70 ? 7.821 -9.580 -1.441 1.00 77.38 70 HIS A CA 1
ATOM 565 C C . HIS A 1 70 ? 6.701 -8.932 -2.241 1.00 77.38 70 HIS A C 1
ATOM 567 O O . HIS A 1 70 ? 6.914 -7.919 -2.907 1.00 77.38 70 HIS A O 1
ATOM 573 N N . PHE A 1 71 ? 5.543 -9.583 -2.226 1.00 85.25 71 PHE A N 1
ATOM 574 C CA . PHE A 1 71 ? 4.389 -9.254 -3.049 1.00 85.25 71 PHE A CA 1
ATOM 575 C C . PHE A 1 71 ? 3.107 -9.510 -2.255 1.00 85.25 71 PHE A C 1
ATOM 577 O O . PHE A 1 71 ? 2.959 -10.567 -1.641 1.00 85.25 71 PHE A O 1
ATOM 584 N N . ILE A 1 72 ? 2.182 -8.552 -2.281 1.00 86.50 72 ILE A N 1
ATOM 585 C CA . ILE A 1 72 ? 0.832 -8.704 -1.744 1.00 86.50 72 ILE A CA 1
ATOM 586 C C . ILE A 1 72 ? -0.166 -7.940 -2.620 1.00 86.50 72 ILE A C 1
ATOM 588 O O . ILE A 1 72 ? 0.072 -6.803 -3.035 1.00 86.50 72 ILE A O 1
ATOM 592 N N . TYR A 1 73 ? -1.295 -8.586 -2.899 1.00 87.31 73 TYR A N 1
ATOM 593 C CA . TYR A 1 73 ? -2.424 -8.008 -3.614 1.00 87.31 73 TYR A CA 1
ATOM 594 C C . TYR A 1 73 ? -3.700 -8.261 -2.820 1.00 87.31 73 TYR A C 1
ATOM 596 O O . TYR A 1 73 ? -4.030 -9.411 -2.528 1.00 87.31 73 TYR A O 1
ATOM 604 N N . PHE A 1 74 ? -4.408 -7.197 -2.458 1.00 87.38 74 PHE A N 1
ATOM 605 C CA . PHE A 1 74 ? -5.615 -7.288 -1.646 1.00 87.38 74 PHE A CA 1
ATOM 606 C C . PHE A 1 74 ? -6.598 -6.168 -1.975 1.00 87.38 74 PHE A C 1
ATOM 608 O O . PHE A 1 74 ? -6.256 -5.173 -2.613 1.00 87.38 74 PHE A O 1
ATOM 615 N N . TYR A 1 75 ? -7.838 -6.340 -1.528 1.00 87.94 75 TYR A N 1
ATOM 616 C CA . TYR A 1 75 ? -8.885 -5.335 -1.653 1.00 87.94 75 TYR A CA 1
ATOM 617 C C . TYR A 1 75 ? -9.246 -4.780 -0.280 1.00 87.94 75 TYR A C 1
ATOM 619 O O . TYR A 1 75 ? -9.483 -5.542 0.657 1.00 87.94 75 TYR A O 1
ATOM 627 N N . LEU A 1 76 ? -9.359 -3.456 -0.188 1.00 86.12 76 LEU A N 1
ATOM 628 C CA . LEU A 1 76 ? -10.028 -2.773 0.916 1.00 86.12 76 LEU A CA 1
ATOM 629 C C . LEU A 1 76 ? -11.301 -2.120 0.382 1.00 86.12 76 LEU A C 1
ATOM 631 O O . LEU A 1 76 ? -11.272 -1.109 -0.324 1.00 86.12 76 LEU A O 1
ATOM 635 N N . GLY A 1 77 ? -12.439 -2.749 0.676 1.00 85.44 77 GLY A N 1
ATOM 636 C CA . GLY A 1 77 ? -13.727 -2.362 0.109 1.00 85.44 77 GLY A CA 1
ATOM 637 C C . GLY A 1 77 ? -13.737 -2.520 -1.414 1.00 85.44 77 GLY A C 1
ATOM 638 O O . GLY A 1 77 ? -13.660 -3.631 -1.927 1.00 85.44 77 GLY A O 1
ATOM 639 N N . GLN A 1 78 ? -13.844 -1.402 -2.137 1.00 84.44 78 GLN A N 1
ATOM 640 C CA . GLN A 1 78 ? -13.861 -1.365 -3.609 1.00 84.44 78 GLN A CA 1
ATOM 641 C C . GLN A 1 78 ? -12.510 -0.973 -4.227 1.00 84.44 78 GLN A C 1
ATOM 643 O O . GLN A 1 78 ? -12.420 -0.779 -5.439 1.00 84.44 78 GLN A O 1
ATOM 648 N N . VAL A 1 79 ? -11.473 -0.799 -3.407 1.00 87.06 79 VAL A N 1
ATOM 649 C CA . VAL A 1 79 ? -10.149 -0.356 -3.849 1.00 87.06 79 VAL A CA 1
ATOM 650 C C . VAL A 1 79 ? -9.202 -1.548 -3.828 1.00 87.06 79 VAL A C 1
ATOM 652 O O . VAL A 1 79 ? -9.018 -2.174 -2.785 1.00 87.06 79 VAL A O 1
ATOM 655 N N . ALA A 1 80 ? -8.605 -1.861 -4.976 1.00 89.94 80 ALA A N 1
ATOM 656 C CA . ALA A 1 80 ? -7.523 -2.827 -5.069 1.00 89.94 80 ALA A CA 1
ATOM 657 C C . ALA A 1 80 ? -6.200 -2.153 -4.699 1.00 89.94 80 ALA A C 1
ATOM 659 O O . ALA A 1 80 ? -5.943 -1.000 -5.064 1.00 89.94 80 ALA A O 1
ATOM 660 N N . ILE A 1 81 ? -5.360 -2.884 -3.977 1.00 90.06 81 ILE A N 1
ATOM 661 C CA . ILE A 1 81 ? -4.050 -2.439 -3.521 1.00 90.06 81 ILE A CA 1
ATOM 662 C C . ILE A 1 81 ? -3.044 -3.524 -3.865 1.00 90.06 81 ILE A C 1
ATOM 664 O O . ILE A 1 81 ? -3.198 -4.689 -3.500 1.00 90.06 81 ILE A O 1
ATOM 668 N N . LEU A 1 82 ? -2.010 -3.114 -4.583 1.00 90.12 82 LEU A N 1
ATOM 669 C CA . LEU A 1 82 ? -0.895 -3.946 -4.988 1.00 90.12 82 LEU A CA 1
ATOM 670 C C . LEU A 1 82 ? 0.381 -3.358 -4.406 1.00 90.12 82 LEU A C 1
ATOM 672 O O . LEU A 1 82 ? 0.751 -2.233 -4.740 1.00 90.12 82 LEU A O 1
ATOM 676 N N . LEU A 1 83 ? 1.073 -4.130 -3.580 1.00 89.88 83 LEU A N 1
ATOM 677 C CA . LEU A 1 83 ? 2.318 -3.728 -2.944 1.00 89.88 83 LEU A CA 1
ATOM 678 C C . LEU A 1 83 ? 3.387 -4.779 -3.225 1.00 89.88 83 LEU A C 1
ATOM 680 O O . LEU A 1 83 ? 3.205 -5.964 -2.952 1.00 89.88 83 LEU A O 1
ATOM 684 N N . PHE A 1 84 ? 4.510 -4.344 -3.784 1.00 89.19 84 PHE A N 1
ATOM 685 C CA . PHE A 1 84 ? 5.617 -5.227 -4.126 1.00 89.19 84 PHE A CA 1
ATOM 686 C C . PHE A 1 84 ? 6.963 -4.524 -3.965 1.00 89.19 84 PHE A C 1
ATOM 688 O O . PHE A 1 84 ? 7.058 -3.300 -4.067 1.00 89.19 84 PHE A O 1
ATOM 695 N N . LYS A 1 85 ? 8.022 -5.292 -3.713 1.00 87.12 85 LYS A N 1
ATOM 696 C CA . LYS A 1 85 ? 9.391 -4.771 -3.617 1.00 87.12 85 LYS A CA 1
ATOM 697 C C . LYS A 1 85 ? 10.160 -5.058 -4.899 1.00 87.12 85 LYS A C 1
ATOM 699 O O . LYS A 1 85 ? 10.248 -6.209 -5.290 1.00 87.12 85 LYS A O 1
ATOM 704 N N . SER A 1 86 ? 10.752 -4.052 -5.533 1.00 80.62 86 SER A N 1
ATOM 705 C CA . SER A 1 86 ? 11.566 -4.247 -6.740 1.00 80.62 86 SER A CA 1
ATOM 706 C C . SER A 1 86 ? 12.965 -3.691 -6.507 1.00 80.62 86 SER A C 1
ATOM 708 O O . SER A 1 86 ? 13.109 -2.532 -6.118 1.00 80.62 86 SER A O 1
ATOM 710 N N . GLY A 1 87 ? 13.985 -4.516 -6.745 1.00 63.94 87 GLY A N 1
ATOM 711 C CA . GLY A 1 87 ? 15.391 -4.183 -6.502 1.00 63.94 87 GLY A CA 1
ATOM 712 C C . GLY A 1 87 ? 16.197 -5.385 -6.050 1.00 63.94 87 GLY A C 1
ATOM 713 O O . GLY A 1 87 ? 15.722 -6.083 -5.127 1.00 63.94 87 GLY A O 1
#

Solvent-accessible surface area (backbone atoms only — not comparable to full-atom values): 5189 Å² total; per-residue (Å²): 133,82,83,90,79,75,85,64,63,55,52,55,71,68,57,52,50,53,50,52,53,43,46,50,56,23,58,76,75,34,93,47,48,69,56,26,20,52,48,41,23,52,54,45,25,71,74,69,54,68,49,49,44,46,48,48,44,74,85,77,89,80,90,72,76,95,77,49,68,40,33,50,76,52,68,63,88,76,36,37,40,39,40,36,50,61,132

Organism: NCBI:txid586833

Nearest PDB structures (foldseek):
  4d07-assembly1_A-2  TM=9.525E-01  e=3.117E-13  Homo sapiens
  2pg1-assembly3_C  TM=9.464E-01  e=3.333E-13  Drosophila melanogaster
  7cnu-assembly2_B  TM=9.509E-01  e=6.506E-13  Homo sapiens
  7y8w-assembly1_B  TM=9.199E-01  e=3.333E-13  Caenorhabditis elegans
  8glv-assembly1_LG  TM=9.087E-01  e=6.506E-13  Chlamydomonas reinhardtii

pLDDT: mean 80.51, std 17.57, range [34.94, 95.94]

Foldseek 3Di:
DPPPDDPLVLDDPVVVVVLVVQLVVLVVVDPDQVSSQVSSQVVCCVVPNDDKGKGKAQDDDDPDDSPFSAWDWDDDDRMIMIMTGDD

Mean predicted aligned error: 7.55 Å

Sequence (87 aa)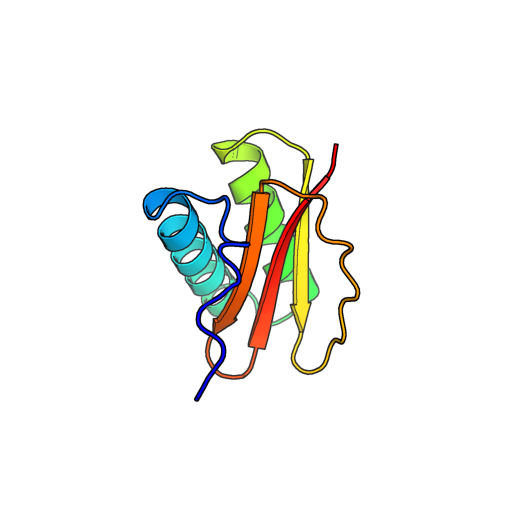:
MLTNDRPDVCMSEEMQQDAVECATQALEKYNIEKDIAAFIKKEFDKKYNPTWHCIVGRNFGSYVTHETKHFIYFYLGQVAILLFKSG